Protein AF-A0AA95JA02-F1 (afdb_monomer_lite)

pLDDT: mean 82.55, std 11.38, range [47.12, 96.0]

Foldseek 3Di:
DVVVVVVVVVVVVVVLVVVLVVQVVDQQDDPDPPRRDRCNVSVVVVVVVVVVVVVVVVVVVVPDDVPPDDDD

Secondary structure (DSSP, 8-state):
-HHHHHHHHHHHHHHHHHHHHHHTTS----SSTTTTSTTHHHHHHHHHHHHHHHHHHHHHHHH--TT-----

Structure (mmCIF,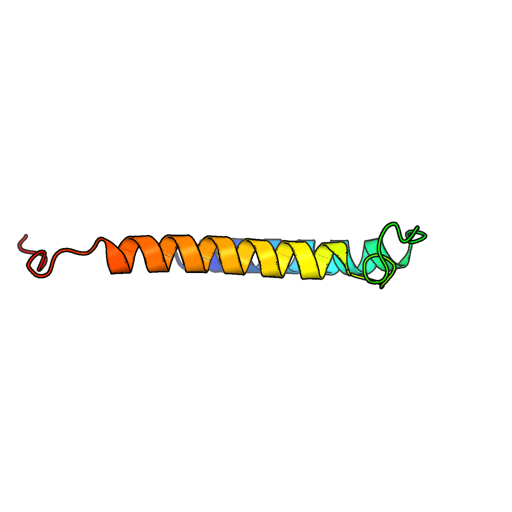 N/CA/C/O backbone):
data_AF-A0AA95JA02-F1
#
_entry.id   AF-A0AA95JA02-F1
#
loop_
_atom_site.group_PDB
_atom_site.id
_atom_site.type_symbol
_atom_site.label_atom_id
_atom_site.label_alt_id
_atom_site.label_comp_id
_atom_site.label_asym_id
_atom_site.label_entity_id
_atom_site.label_seq_id
_atom_site.pdbx_PDB_ins_code
_atom_site.Cartn_x
_atom_site.Cartn_y
_atom_site.Cartn_z
_atom_site.occupancy
_atom_site.B_iso_or_equiv
_atom_site.auth_seq_id
_atom_site.auth_comp_id
_atom_site.auth_asym_id
_atom_site.auth_atom_id
_atom_site.pdbx_PDB_model_num
ATOM 1 N N . MET A 1 1 ? -0.110 16.603 17.633 1.00 60.69 1 MET A N 1
ATOM 2 C CA . MET A 1 1 ? 0.220 15.246 17.136 1.00 60.69 1 MET A CA 1
ATOM 3 C C . MET A 1 1 ? 0.025 15.090 15.623 1.00 60.69 1 MET A C 1
ATOM 5 O O . MET A 1 1 ? 0.677 14.243 15.024 1.00 60.69 1 MET A O 1
ATOM 9 N N . ASP A 1 2 ? -0.772 15.939 14.965 1.00 83.81 2 ASP A N 1
ATOM 10 C CA . ASP A 1 2 ? -1.066 15.800 13.527 1.00 83.81 2 ASP A CA 1
ATOM 11 C C . ASP A 1 2 ? 0.112 16.055 12.585 1.00 83.81 2 ASP A C 1
ATOM 13 O O . ASP A 1 2 ? 0.241 15.366 11.576 1.00 83.81 2 ASP A O 1
ATOM 17 N N . ARG A 1 3 ? 1.010 16.997 12.913 1.00 90.81 3 ARG A N 1
ATOM 18 C CA . ARG A 1 3 ? 2.182 17.277 12.062 1.00 90.81 3 ARG A CA 1
ATOM 19 C C . ARG A 1 3 ? 3.153 16.102 12.017 1.00 90.81 3 ARG A C 1
ATOM 21 O O . ARG A 1 3 ? 3.586 15.736 10.933 1.00 90.81 3 ARG A O 1
ATOM 28 N N . LEU A 1 4 ? 3.445 15.490 13.167 1.00 93.31 4 LEU A N 1
ATOM 29 C CA . LEU A 1 4 ? 4.325 14.322 13.234 1.00 93.31 4 LEU A CA 1
ATOM 30 C C . LEU A 1 4 ? 3.717 13.137 12.477 1.00 93.31 4 LEU A C 1
ATOM 32 O O . LEU A 1 4 ? 4.391 12.551 11.640 1.00 93.31 4 LEU A O 1
ATOM 36 N N . ARG A 1 5 ? 2.423 12.845 12.692 1.00 93.12 5 ARG A N 1
ATOM 37 C CA . ARG A 1 5 ? 1.711 11.793 11.946 1.00 93.12 5 ARG A CA 1
ATOM 38 C C . ARG A 1 5 ? 1.794 12.029 10.440 1.00 93.12 5 ARG A C 1
ATOM 40 O O . ARG A 1 5 ? 2.115 11.116 9.688 1.00 93.12 5 ARG A O 1
ATOM 47 N N . ARG A 1 6 ? 1.538 13.263 9.999 1.00 92.50 6 ARG A N 1
ATOM 48 C CA . ARG A 1 6 ? 1.60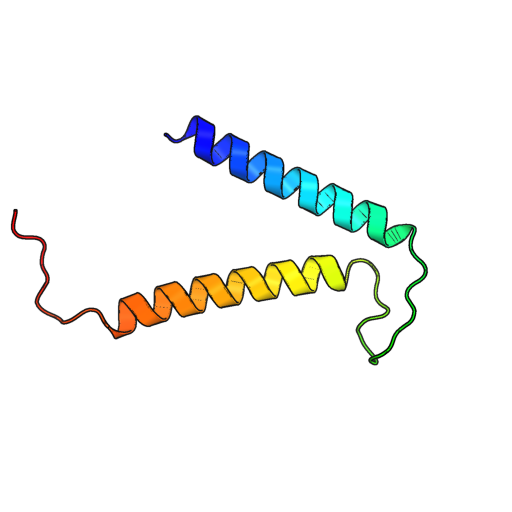8 13.635 8.584 1.00 92.50 6 ARG A CA 1
ATOM 49 C C . ARG A 1 6 ? 3.023 13.484 8.023 1.00 92.50 6 ARG A C 1
ATOM 51 O O . ARG A 1 6 ? 3.160 12.963 6.926 1.00 92.50 6 ARG A O 1
ATOM 58 N N . LEU A 1 7 ? 4.055 13.883 8.769 1.00 95.75 7 LEU A N 1
ATOM 59 C CA . LEU A 1 7 ? 5.454 13.708 8.367 1.00 95.75 7 LEU A CA 1
ATOM 60 C C . LEU A 1 7 ? 5.831 12.232 8.225 1.00 95.75 7 LEU A C 1
ATOM 62 O O . LEU A 1 7 ? 6.432 11.868 7.221 1.00 95.75 7 LEU A O 1
ATOM 66 N N . VAL A 1 8 ? 5.433 11.382 9.175 1.00 94.12 8 VAL A N 1
ATOM 67 C CA . VAL A 1 8 ? 5.677 9.932 9.103 1.00 94.12 8 VAL A CA 1
ATOM 68 C C . VAL A 1 8 ? 4.985 9.324 7.882 1.00 94.12 8 VAL A C 1
ATOM 70 O O . VAL A 1 8 ? 5.610 8.575 7.139 1.00 94.12 8 VAL A O 1
ATOM 73 N N . LEU A 1 9 ? 3.726 9.688 7.621 1.00 91.56 9 LEU A N 1
ATOM 74 C CA . LEU A 1 9 ? 2.995 9.202 6.446 1.00 91.56 9 LEU A CA 1
ATOM 75 C C . LEU A 1 9 ? 3.636 9.661 5.131 1.00 91.56 9 LEU A C 1
ATOM 77 O O . LEU A 1 9 ? 3.744 8.868 4.201 1.00 91.56 9 LEU A O 1
ATOM 81 N N . ILE A 1 10 ? 4.094 10.915 5.058 1.00 94.06 10 ILE A N 1
ATOM 82 C CA . ILE A 1 10 ? 4.823 11.427 3.890 1.00 94.06 10 ILE A CA 1
ATOM 83 C C . ILE A 1 10 ? 6.138 10.664 3.713 1.00 94.06 10 ILE A C 1
ATOM 85 O O . ILE A 1 10 ? 6.429 10.226 2.606 1.00 94.06 10 ILE A O 1
ATOM 89 N N . ALA A 1 11 ? 6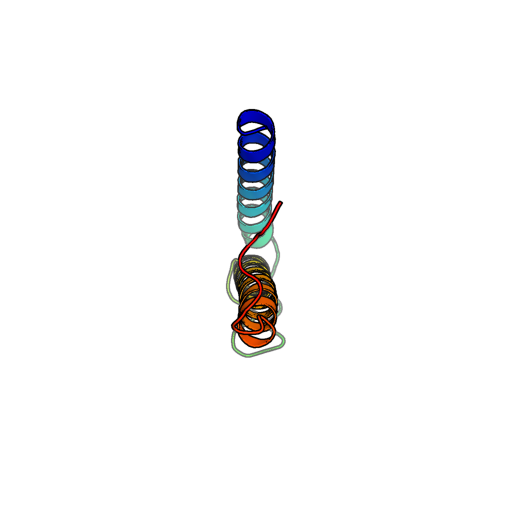.910 10.461 4.783 1.00 94.81 11 ALA A N 1
ATOM 90 C CA . ALA A 1 11 ? 8.171 9.727 4.723 1.00 94.81 11 ALA A CA 1
ATOM 91 C C . ALA A 1 11 ? 7.967 8.285 4.231 1.00 94.81 11 ALA A C 1
ATOM 93 O O . ALA A 1 11 ? 8.676 7.841 3.333 1.00 94.81 11 ALA A O 1
ATOM 94 N N . LEU A 1 12 ? 6.955 7.581 4.748 1.00 89.62 12 LEU A N 1
ATOM 95 C CA . LEU A 1 12 ? 6.601 6.234 4.292 1.00 89.62 12 LEU A CA 1
ATOM 96 C C . LEU A 1 12 ? 6.156 6.217 2.824 1.00 89.62 12 LEU A C 1
ATOM 98 O O . LEU A 1 12 ? 6.563 5.331 2.076 1.00 89.62 12 LEU A O 1
ATOM 102 N N . ALA A 1 13 ? 5.371 7.206 2.388 1.00 89.81 13 ALA A N 1
ATOM 103 C CA . ALA A 1 13 ? 4.972 7.333 0.988 1.00 89.81 13 ALA A CA 1
ATOM 104 C C . ALA A 1 13 ? 6.180 7.580 0.068 1.00 89.81 13 ALA A C 1
ATOM 106 O O . ALA A 1 13 ? 6.273 6.973 -0.996 1.00 89.81 13 ALA A O 1
ATOM 107 N N . VAL A 1 14 ? 7.131 8.420 0.488 1.00 94.38 14 VAL A N 1
ATOM 108 C CA . VAL A 1 14 ? 8.380 8.661 -0.250 1.00 94.38 14 VAL A CA 1
ATOM 109 C C . VAL A 1 14 ? 9.201 7.377 -0.357 1.00 94.38 14 VAL A C 1
ATOM 111 O O . VAL A 1 14 ? 9.619 7.019 -1.454 1.00 94.38 14 VAL A O 1
ATOM 114 N N . VAL A 1 15 ? 9.387 6.649 0.747 1.00 91.44 15 VAL A N 1
ATOM 115 C CA . VAL A 1 15 ? 10.104 5.363 0.752 1.00 91.44 15 VAL A CA 1
ATOM 116 C C . VAL A 1 15 ? 9.435 4.354 -0.184 1.00 91.44 15 VAL A C 1
ATOM 118 O O . VAL A 1 15 ? 10.129 3.697 -0.957 1.00 91.44 15 VAL A O 1
ATOM 121 N N . LEU A 1 16 ? 8.100 4.273 -0.182 1.00 86.81 16 LEU A N 1
ATOM 122 C CA . LEU A 1 16 ? 7.349 3.413 -1.100 1.00 86.81 16 LEU A CA 1
ATOM 123 C C . LEU A 1 16 ? 7.617 3.771 -2.568 1.00 86.81 16 LEU A C 1
ATOM 125 O O . LEU A 1 16 ? 7.889 2.882 -3.370 1.00 86.81 16 LEU A O 1
ATOM 129 N N . VAL A 1 17 ? 7.569 5.058 -2.924 1.00 89.06 17 VAL A N 1
ATOM 130 C CA . VAL A 1 17 ? 7.864 5.513 -4.293 1.00 89.06 17 VAL A CA 1
ATOM 131 C C . VAL A 1 17 ? 9.297 5.157 -4.687 1.00 89.06 17 VAL A C 1
ATOM 133 O O . VAL A 1 17 ? 9.512 4.634 -5.778 1.00 89.06 17 VAL A O 1
ATOM 136 N N . LEU A 1 18 ? 10.269 5.376 -3.797 1.00 89.25 18 LEU A N 1
ATOM 137 C CA . LEU A 1 18 ? 11.671 5.030 -4.046 1.00 89.25 18 LEU A CA 1
ATOM 138 C C . LEU A 1 18 ? 11.863 3.526 -4.270 1.00 89.25 18 LEU A C 1
ATOM 140 O O . LEU A 1 18 ? 12.589 3.144 -5.182 1.00 89.25 18 LEU A O 1
ATOM 144 N N . LEU A 1 19 ? 11.187 2.680 -3.489 1.00 84.94 19 LEU A N 1
ATOM 145 C CA . LEU A 1 19 ? 11.212 1.225 -3.660 1.00 84.94 19 LEU A CA 1
ATOM 146 C C . LEU A 1 19 ? 10.614 0.797 -5.004 1.00 84.94 19 LEU A C 1
ATOM 148 O O . LEU A 1 19 ? 11.201 -0.037 -5.682 1.00 84.94 19 LEU A O 1
ATOM 152 N N . VAL A 1 20 ? 9.487 1.388 -5.417 1.00 83.62 20 VAL A N 1
ATOM 153 C CA . VAL A 1 20 ? 8.879 1.111 -6.731 1.00 83.62 20 VAL A CA 1
ATOM 154 C C . VAL A 1 20 ? 9.820 1.509 -7.867 1.00 83.62 20 VAL A C 1
ATOM 156 O O . VAL A 1 20 ? 9.967 0.756 -8.824 1.00 83.62 20 VAL A O 1
ATOM 159 N N . VAL A 1 21 ? 10.475 2.670 -7.766 1.00 85.25 21 VAL A N 1
ATOM 160 C CA . VAL A 1 21 ? 11.452 3.118 -8.769 1.00 85.25 21 VAL A CA 1
ATOM 161 C C . VAL A 1 21 ? 12.664 2.189 -8.794 1.00 85.25 21 VAL A C 1
ATOM 163 O O . VAL A 1 21 ? 13.055 1.754 -9.871 1.00 85.25 21 VAL A O 1
ATOM 166 N N . ALA A 1 22 ? 13.228 1.838 -7.636 1.00 83.69 22 ALA A N 1
ATOM 167 C CA . ALA A 1 22 ? 14.363 0.921 -7.542 1.00 83.69 22 ALA A CA 1
ATOM 168 C C . ALA A 1 22 ? 14.043 -0.453 -8.150 1.00 83.69 22 ALA A C 1
ATOM 170 O O . ALA A 1 22 ? 14.874 -1.014 -8.859 1.00 83.69 22 ALA A O 1
ATOM 171 N N . ASP A 1 23 ? 12.822 -0.950 -7.944 1.00 78.75 23 ASP A N 1
ATOM 172 C CA . ASP A 1 23 ? 12.355 -2.219 -8.500 1.00 78.75 23 ASP A CA 1
ATOM 173 C C . ASP A 1 23 ? 12.383 -2.235 -10.039 1.00 78.75 23 ASP A C 1
ATOM 175 O O . ASP A 1 23 ? 12.677 -3.269 -10.622 1.00 78.75 23 ASP A O 1
ATOM 179 N N . THR A 1 24 ? 12.198 -1.093 -10.720 1.00 79.00 24 THR A N 1
ATOM 180 C CA . THR A 1 24 ? 12.303 -1.029 -12.196 1.00 79.00 24 THR A CA 1
ATOM 181 C C . THR A 1 24 ? 13.713 -1.282 -12.741 1.00 79.00 24 THR A C 1
ATOM 183 O O . THR A 1 24 ? 13.858 -1.581 -13.925 1.00 79.00 24 THR A O 1
ATOM 186 N N . PHE A 1 25 ? 14.746 -1.184 -11.898 1.00 82.50 25 PHE A N 1
ATOM 187 C CA . PHE A 1 25 ? 16.139 -1.446 -12.274 1.00 82.50 25 PHE A CA 1
ATOM 188 C C . PHE A 1 25 ? 16.591 -2.875 -11.941 1.00 82.50 25 PHE A C 1
ATOM 190 O O . PHE A 1 25 ? 17.713 -3.253 -12.281 1.00 82.50 25 PHE A O 1
ATOM 197 N N . VAL A 1 26 ? 15.753 -3.667 -11.268 1.00 78.00 26 VAL A N 1
ATOM 198 C CA . VAL A 1 26 ? 16.067 -5.042 -10.872 1.00 78.00 26 VAL A CA 1
ATOM 199 C C . VAL A 1 26 ? 15.485 -6.006 -11.899 1.00 78.00 26 VAL A C 1
ATOM 201 O O . VAL A 1 26 ? 14.335 -5.877 -12.297 1.00 78.00 26 VAL A O 1
ATOM 204 N N . THR A 1 27 ? 16.266 -6.997 -12.329 1.00 76.38 27 THR A N 1
ATOM 205 C CA . THR A 1 27 ? 15.783 -8.035 -13.248 1.00 76.38 27 THR A CA 1
ATOM 206 C C . THR A 1 27 ? 14.854 -9.008 -12.520 1.00 76.38 27 THR A C 1
ATOM 208 O O . THR A 1 27 ? 15.310 -9.834 -11.722 1.00 76.38 27 THR A O 1
ATOM 211 N N . HIS A 1 28 ? 13.556 -8.953 -12.818 1.00 71.00 28 HIS A N 1
ATOM 212 C CA . HIS A 1 28 ? 12.557 -9.846 -12.231 1.00 71.00 28 HIS A CA 1
ATOM 213 C C . HIS A 1 28 ? 12.729 -11.278 -12.740 1.00 71.00 28 HIS A C 1
ATOM 215 O O . HIS A 1 28 ? 12.519 -11.570 -13.916 1.00 71.00 28 HIS A O 1
ATOM 221 N N . HIS A 1 29 ? 13.085 -12.189 -11.837 1.00 74.00 29 HIS A N 1
ATOM 222 C CA . HIS A 1 29 ? 13.045 -13.624 -12.098 1.00 74.00 29 HIS A CA 1
ATOM 223 C C . HIS A 1 29 ? 11.736 -14.164 -11.541 1.00 74.00 29 HIS A C 1
ATOM 225 O O . HIS A 1 29 ? 11.610 -14.390 -10.338 1.00 74.00 29 HIS A O 1
ATOM 231 N N . ALA A 1 30 ? 10.750 -14.313 -12.422 1.00 73.00 30 ALA A N 1
ATOM 232 C CA . ALA A 1 30 ? 9.43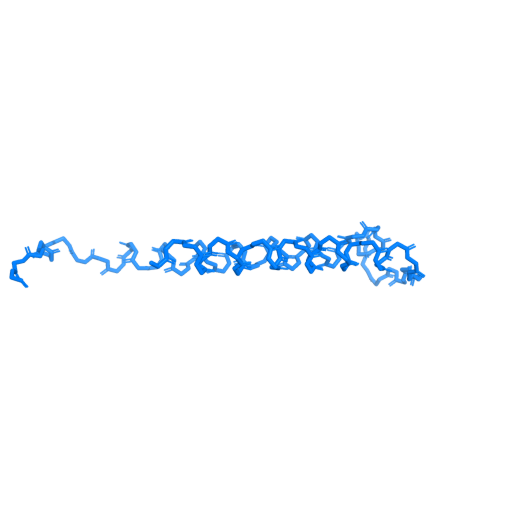4 -14.784 -12.031 1.00 73.00 30 ALA A CA 1
ATOM 233 C C . ALA A 1 30 ? 9.523 -16.222 -11.495 1.00 73.00 30 ALA A C 1
ATOM 235 O O . ALA A 1 30 ? 9.910 -17.132 -12.230 1.00 73.00 30 ALA A O 1
ATOM 236 N N . SER A 1 31 ? 9.180 -16.429 -10.225 1.00 77.62 31 SER A N 1
ATOM 237 C CA . SER A 1 31 ? 8.999 -17.768 -9.648 1.00 77.62 31 SER A CA 1
ATOM 238 C C . SER A 1 31 ? 7.547 -18.234 -9.787 1.00 77.62 31 SER A C 1
ATOM 240 O O . SER A 1 31 ? 7.270 -19.433 -9.796 1.00 77.62 31 SER A O 1
ATOM 242 N N . PHE A 1 32 ? 6.617 -17.291 -9.945 1.00 70.56 32 PHE A N 1
ATOM 243 C CA . PHE A 1 32 ? 5.187 -17.506 -10.122 1.00 70.56 32 PHE A CA 1
ATOM 244 C C . PHE A 1 32 ? 4.700 -16.738 -11.365 1.00 70.56 32 PHE A C 1
ATOM 246 O O . PHE A 1 32 ? 5.296 -15.763 -11.791 1.00 70.56 32 PHE A O 1
ATOM 253 N N . GLY A 1 33 ? 3.580 -17.115 -11.986 1.00 71.31 33 GLY A N 1
ATOM 254 C CA . GLY A 1 33 ? 3.131 -16.466 -13.238 1.00 71.31 33 GLY A CA 1
ATOM 255 C C . GLY A 1 33 ? 2.838 -14.950 -13.158 1.00 71.31 33 GLY A C 1
ATOM 256 O O . GLY A 1 33 ? 2.543 -14.340 -14.181 1.00 71.31 33 GLY A O 1
ATOM 257 N N . ILE A 1 34 ? 2.890 -14.345 -11.964 1.00 72.50 34 ILE A N 1
ATOM 258 C CA . ILE A 1 34 ? 2.496 -12.954 -11.676 1.00 72.50 34 ILE A CA 1
ATOM 259 C C . ILE A 1 34 ? 3.576 -12.117 -10.963 1.00 72.50 34 ILE A C 1
ATOM 261 O O . ILE A 1 34 ? 3.474 -10.887 -10.950 1.00 72.50 34 ILE A O 1
ATOM 265 N N . ASP A 1 35 ? 4.598 -12.749 -10.376 1.00 73.62 35 ASP A N 1
ATOM 266 C CA . ASP A 1 35 ? 5.607 -12.075 -9.540 1.00 73.62 35 ASP A CA 1
ATOM 267 C C . ASP A 1 35 ? 6.720 -11.397 -10.358 1.00 73.62 35 ASP A C 1
ATOM 269 O O . ASP A 1 35 ? 7.426 -10.532 -9.846 1.00 73.62 35 ASP A O 1
ATOM 273 N N . GLY A 1 36 ? 6.810 -11.711 -11.653 1.00 74.25 36 GLY A N 1
ATOM 274 C CA . GLY A 1 36 ? 7.718 -11.069 -12.604 1.00 74.25 36 GLY A CA 1
ATOM 275 C C . GLY A 1 36 ? 7.330 -9.648 -13.026 1.00 74.25 36 GLY A C 1
ATOM 276 O O . GLY A 1 36 ? 8.017 -9.048 -13.848 1.00 74.25 36 GLY A O 1
ATOM 277 N N . THR A 1 37 ? 6.203 -9.117 -12.542 1.00 78.50 37 THR A N 1
ATOM 278 C CA . THR A 1 37 ? 5.721 -7.802 -12.983 1.00 78.50 37 THR A CA 1
ATOM 279 C C . THR A 1 37 ? 6.425 -6.663 -12.236 1.00 78.50 37 THR A C 1
ATOM 281 O O . THR A 1 37 ? 6.580 -6.740 -11.015 1.00 78.50 37 THR A O 1
ATOM 284 N N . PRO A 1 38 ? 6.789 -5.561 -12.920 1.00 76.50 38 PRO A N 1
ATOM 285 C CA . PRO A 1 38 ? 7.382 -4.404 -12.262 1.00 76.50 38 PRO A CA 1
ATOM 286 C C . PRO A 1 38 ? 6.504 -3.891 -11.116 1.00 76.50 38 PRO A C 1
ATOM 288 O O . PRO A 1 38 ? 5.276 -3.775 -11.227 1.00 76.50 38 PRO A O 1
ATOM 291 N N . GLY A 1 39 ? 7.128 -3.607 -9.982 1.00 76.38 39 GLY A N 1
ATOM 292 C CA . GLY A 1 39 ? 6.481 -3.159 -8.760 1.00 76.38 39 GLY A CA 1
ATOM 293 C C . GLY A 1 39 ? 5.591 -4.213 -8.101 1.00 76.38 39 GLY A C 1
ATOM 294 O O . GLY A 1 39 ? 4.721 -3.836 -7.311 1.00 76.38 39 GLY A O 1
ATOM 295 N N . PHE A 1 40 ? 5.730 -5.506 -8.427 1.00 82.75 40 PHE A N 1
ATOM 296 C CA . PHE A 1 40 ? 4.948 -6.572 -7.793 1.00 82.75 40 PHE A CA 1
ATOM 297 C C . PHE A 1 40 ? 5.169 -6.589 -6.280 1.00 82.75 40 PHE A C 1
ATOM 299 O O . PHE A 1 40 ? 4.209 -6.441 -5.528 1.00 82.75 40 PHE A O 1
ATOM 306 N N . ALA A 1 41 ? 6.423 -6.674 -5.827 1.00 80.31 41 ALA A N 1
ATOM 307 C CA . ALA A 1 41 ? 6.754 -6.750 -4.404 1.00 80.31 41 ALA A CA 1
ATOM 308 C C . ALA A 1 41 ? 6.251 -5.525 -3.619 1.00 80.31 41 ALA A C 1
ATOM 310 O O . ALA A 1 41 ? 5.694 -5.659 -2.527 1.00 80.31 41 ALA A O 1
ATOM 311 N N . ALA A 1 42 ? 6.376 -4.328 -4.198 1.00 82.00 42 ALA A N 1
ATOM 312 C CA . ALA A 1 42 ? 5.907 -3.089 -3.583 1.00 82.00 42 ALA A CA 1
ATOM 313 C C . ALA A 1 42 ? 4.375 -3.048 -3.445 1.00 82.00 42 ALA A C 1
ATOM 315 O O . ALA A 1 42 ? 3.849 -2.758 -2.372 1.00 82.00 42 ALA A O 1
ATOM 316 N N . ARG A 1 43 ? 3.635 -3.387 -4.510 1.00 82.19 43 ARG A N 1
ATOM 317 C CA . ARG A 1 43 ? 2.163 -3.423 -4.471 1.00 82.19 43 ARG A CA 1
ATOM 318 C C . ARG A 1 43 ? 1.650 -4.550 -3.575 1.00 82.19 43 ARG A C 1
ATOM 320 O O . ARG A 1 43 ? 0.723 -4.335 -2.800 1.00 82.19 43 ARG A O 1
ATOM 327 N N . PHE A 1 44 ? 2.270 -5.725 -3.645 1.00 85.50 44 PHE A N 1
ATOM 328 C CA . PHE A 1 44 ? 1.903 -6.892 -2.851 1.00 85.50 44 PHE A CA 1
ATOM 329 C C . PHE A 1 44 ? 2.092 -6.646 -1.352 1.00 85.50 44 PHE A C 1
ATOM 331 O O . PHE A 1 44 ? 1.181 -6.907 -0.566 1.00 85.50 44 PHE A O 1
ATOM 338 N N . SER A 1 45 ? 3.240 -6.098 -0.946 1.00 84.00 45 SER A N 1
ATOM 339 C CA . SER A 1 45 ? 3.512 -5.766 0.458 1.00 84.00 45 SER A CA 1
ATOM 340 C C . SER A 1 45 ? 2.573 -4.679 0.985 1.00 84.00 45 SER A C 1
ATOM 342 O O . SER A 1 45 ? 2.037 -4.828 2.083 1.00 84.00 45 SER A O 1
ATOM 344 N N . LEU A 1 46 ? 2.290 -3.639 0.190 1.00 86.62 46 LEU A N 1
ATOM 345 C CA . LEU A 1 46 ? 1.325 -2.597 0.550 1.00 86.62 46 LEU A CA 1
ATOM 346 C C . LEU A 1 46 ? -0.081 -3.172 0.772 1.00 86.62 46 LEU A C 1
ATOM 348 O O . LEU A 1 46 ? -0.703 -2.899 1.799 1.00 86.62 46 LEU A O 1
ATOM 352 N N . VAL A 1 47 ? -0.581 -3.978 -0.171 1.00 90.75 47 VAL A N 1
ATOM 353 C CA . VAL A 1 47 ? -1.904 -4.613 -0.062 1.00 90.75 47 VAL A CA 1
ATOM 354 C C . VAL A 1 47 ? -1.948 -5.561 1.135 1.00 90.75 47 VAL A C 1
ATOM 356 O O . VAL A 1 47 ? -2.901 -5.519 1.909 1.00 90.75 47 VAL A O 1
ATOM 359 N N . SER A 1 48 ? -0.901 -6.359 1.345 1.00 91.69 48 SER A N 1
ATOM 360 C CA . SER A 1 48 ? -0.805 -7.275 2.488 1.00 91.69 48 SER A CA 1
ATOM 361 C C . SER A 1 48 ? -0.840 -6.528 3.823 1.00 91.69 48 SER A C 1
ATOM 363 O O . SER A 1 48 ? -1.571 -6.922 4.731 1.00 91.69 48 SER A O 1
ATOM 365 N N . ALA A 1 49 ? -0.114 -5.412 3.937 1.00 91.75 49 ALA A N 1
ATOM 366 C CA . ALA A 1 49 ? -0.145 -4.563 5.123 1.00 91.75 49 ALA A CA 1
ATOM 367 C C . ALA A 1 49 ? -1.538 -3.951 5.351 1.00 91.75 49 ALA A C 1
ATOM 369 O O . ALA A 1 49 ? -2.044 -3.976 6.473 1.00 91.75 49 ALA A O 1
ATOM 370 N N . ALA A 1 50 ? -2.190 -3.454 4.295 1.00 92.25 50 ALA A N 1
ATOM 371 C CA . ALA A 1 50 ? -3.548 -2.917 4.382 1.00 92.25 50 ALA A CA 1
ATOM 372 C C . ALA A 1 50 ? -4.559 -3.981 4.845 1.00 92.25 50 ALA A C 1
ATOM 374 O O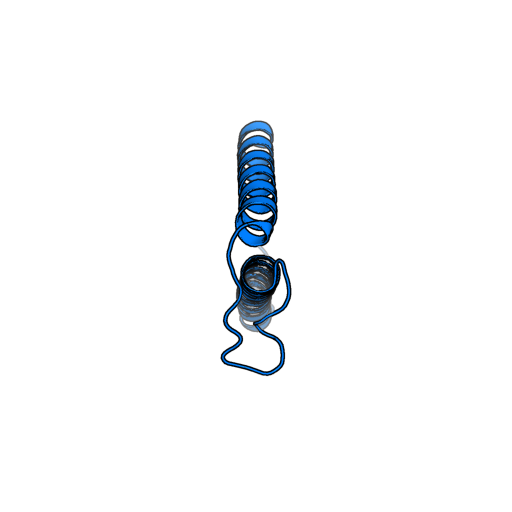 . ALA A 1 50 ? -5.394 -3.699 5.706 1.00 92.25 50 ALA A O 1
ATOM 375 N N . ILE A 1 51 ? -4.449 -5.212 4.333 1.00 96.00 51 ILE A N 1
ATOM 376 C CA . ILE A 1 51 ? -5.269 -6.350 4.767 1.00 96.00 51 ILE A CA 1
ATOM 377 C C . ILE A 1 51 ? -5.010 -6.667 6.241 1.00 96.00 51 ILE A C 1
ATOM 379 O O . ILE A 1 51 ? -5.965 -6.807 6.998 1.00 96.00 51 ILE A O 1
ATOM 383 N N . ALA A 1 52 ? -3.750 -6.735 6.676 1.00 94.19 52 ALA A N 1
ATOM 384 C CA . ALA A 1 52 ? -3.415 -7.013 8.072 1.00 94.19 52 ALA A CA 1
ATOM 385 C C . ALA A 1 52 ? -4.026 -5.970 9.027 1.00 94.19 52 ALA A C 1
ATOM 387 O O . ALA A 1 52 ? -4.611 -6.325 10.054 1.00 94.19 52 ALA A O 1
ATOM 388 N N . VAL A 1 53 ? -3.960 -4.686 8.660 1.00 93.25 53 VAL A N 1
ATOM 389 C CA . VAL A 1 53 ? -4.611 -3.599 9.404 1.00 93.25 53 VAL A CA 1
ATOM 390 C C . VAL A 1 53 ? -6.129 -3.792 9.425 1.00 93.25 53 VAL A C 1
ATOM 392 O O . VAL A 1 53 ? -6.725 -3.768 10.500 1.00 93.25 53 VAL A O 1
ATOM 395 N N . ALA A 1 54 ? -6.759 -4.040 8.274 1.00 94.88 54 ALA A N 1
ATOM 396 C CA . ALA A 1 54 ? -8.203 -4.253 8.184 1.00 94.88 54 ALA A CA 1
ATOM 397 C C . ALA A 1 54 ? -8.676 -5.446 9.031 1.00 94.88 54 ALA A C 1
ATOM 399 O O . ALA A 1 54 ? -9.671 -5.329 9.743 1.00 94.88 54 ALA A O 1
ATOM 400 N N . VAL A 1 55 ? -7.940 -6.560 9.015 1.00 95.69 55 VAL A N 1
ATOM 401 C CA . VAL A 1 55 ? -8.213 -7.738 9.853 1.00 95.69 55 VAL A CA 1
ATOM 402 C C . VAL A 1 55 ? -8.098 -7.385 11.332 1.00 95.69 55 VAL A C 1
ATOM 404 O O . VAL A 1 55 ? -8.976 -7.741 12.109 1.00 95.69 55 VAL A O 1
ATOM 407 N N . SER A 1 56 ? -7.070 -6.630 11.718 1.00 93.06 56 SER A N 1
ATOM 408 C CA . SER A 1 56 ? -6.862 -6.208 13.110 1.00 93.06 56 SER A CA 1
ATOM 409 C C . SER A 1 56 ? -8.014 -5.328 13.614 1.00 93.06 56 SER A C 1
ATOM 411 O O . SER A 1 56 ? -8.547 -5.551 14.701 1.00 93.06 56 SER A O 1
ATOM 413 N N . TYR A 1 57 ? -8.457 -4.364 12.800 1.00 91.06 57 TYR A N 1
ATOM 414 C CA . TYR A 1 57 ? -9.622 -3.529 13.107 1.00 91.06 57 TYR A CA 1
ATOM 415 C C . TYR A 1 57 ? -10.928 -4.328 13.125 1.00 91.06 57 TYR A C 1
ATOM 417 O O . TYR A 1 57 ? -11.749 -4.138 14.022 1.00 91.06 57 TYR A O 1
ATOM 425 N N . GLY A 1 58 ? -11.123 -5.228 12.159 1.00 92.50 58 GLY A N 1
ATOM 426 C CA . GLY A 1 58 ? -12.297 -6.094 12.082 1.00 92.50 58 GLY A CA 1
ATOM 427 C C . GLY A 1 58 ? -12.403 -7.022 13.288 1.00 92.50 58 GLY A C 1
ATOM 428 O O . GLY A 1 58 ? -13.488 -7.195 13.835 1.00 92.50 58 GLY A O 1
ATOM 429 N N . TRP A 1 59 ? -11.273 -7.541 13.763 1.00 92.06 59 TRP A N 1
ATOM 430 C CA . TRP A 1 59 ? -11.193 -8.345 14.977 1.00 92.06 59 TRP A CA 1
ATOM 431 C C . TRP A 1 59 ? -11.583 -7.541 16.220 1.00 92.06 59 TRP A C 1
ATOM 433 O O . TRP A 1 59 ? -12.417 -7.984 17.006 1.00 92.06 59 TRP A O 1
ATOM 443 N N . GLY A 1 60 ? -11.061 -6.317 16.352 1.00 88.44 60 GLY A N 1
ATOM 444 C CA . GLY A 1 60 ? -11.467 -5.397 17.415 1.00 88.44 60 GLY A CA 1
ATOM 445 C C . GLY A 1 60 ? -12.964 -5.080 17.378 1.00 88.44 60 GLY A C 1
ATOM 446 O O . GLY A 1 60 ? -13.610 -5.060 18.419 1.00 88.44 60 GLY A O 1
ATOM 447 N N . LEU A 1 61 ? -13.545 -4.893 16.189 1.00 88.50 61 LEU A N 1
ATOM 448 C CA . LEU A 1 61 ? -14.984 -4.671 16.033 1.00 88.50 61 LEU A CA 1
ATOM 449 C C . LEU A 1 61 ? -15.811 -5.914 16.389 1.00 88.50 61 LEU A C 1
ATOM 451 O O . LEU A 1 61 ? -16.833 -5.782 17.052 1.00 88.50 61 LEU A O 1
ATOM 455 N N . LEU A 1 62 ? -15.368 -7.103 15.978 1.00 89.50 62 LEU A N 1
ATOM 456 C CA . LEU A 1 62 ? -16.036 -8.368 16.287 1.00 89.50 62 LEU A CA 1
ATOM 457 C C . LEU A 1 62 ? -16.025 -8.665 17.793 1.00 89.50 62 LEU A C 1
ATOM 459 O O . LEU A 1 62 ? -16.997 -9.188 18.329 1.00 89.50 62 LEU A O 1
ATOM 463 N N . MET A 1 63 ? -14.932 -8.317 18.475 1.00 87.12 63 MET A N 1
ATOM 464 C CA . MET A 1 63 ? -14.768 -8.518 19.916 1.00 87.12 63 MET A CA 1
ATOM 465 C C . MET A 1 63 ? -15.437 -7.447 20.778 1.00 87.12 63 MET A C 1
ATOM 467 O O . MET A 1 63 ? -15.554 -7.643 21.989 1.00 87.12 63 MET A O 1
ATOM 471 N N . ARG A 1 64 ? -15.887 -6.327 20.198 1.00 82.06 64 ARG A N 1
ATOM 472 C CA . ARG A 1 64 ? -16.598 -5.289 20.951 1.00 82.06 64 ARG A CA 1
ATOM 473 C C . ARG A 1 64 ? -17.890 -5.866 21.519 1.00 82.06 64 ARG A C 1
ATOM 475 O O . ARG A 1 64 ? -18.851 -6.116 20.792 1.00 82.06 64 ARG A O 1
ATOM 482 N N . ARG A 1 65 ? -17.927 -6.042 22.842 1.00 78.19 65 ARG A N 1
ATOM 483 C CA . ARG A 1 65 ? -19.159 -6.383 23.553 1.00 78.19 65 ARG A CA 1
ATOM 484 C C . ARG A 1 65 ? -20.151 -5.215 23.448 1.00 78.19 65 ARG A C 1
ATOM 486 O O . ARG A 1 65 ? -19.771 -4.070 23.704 1.00 78.19 65 ARG A O 1
ATOM 493 N N . PRO A 1 66 ? -21.428 -5.477 23.122 1.00 64.31 66 PRO A N 1
ATOM 494 C CA . PRO A 1 66 ? -22.466 -4.461 23.202 1.00 64.31 66 PRO A CA 1
ATOM 495 C C . PRO A 1 66 ? -22.700 -4.131 24.681 1.00 64.31 66 PRO A C 1
ATOM 497 O O . PRO A 1 66 ? -23.291 -4.925 25.407 1.00 64.31 66 PRO A O 1
ATOM 500 N N . GLY A 1 67 ? -22.186 -2.991 25.142 1.00 60.94 67 GLY A N 1
ATOM 501 C CA . GLY A 1 67 ? -22.311 -2.561 26.540 1.00 60.94 67 GLY A CA 1
ATOM 502 C C . GLY A 1 67 ? -21.152 -1.709 27.044 1.00 60.94 67 GLY A C 1
ATOM 503 O O . GLY A 1 67 ? -21.342 -0.946 27.980 1.00 60.94 67 GLY A O 1
ATOM 504 N N . GLU A 1 68 ? -19.997 -1.752 26.380 1.00 59.75 68 GLU A N 1
ATOM 505 C CA . GLU A 1 68 ? -18.854 -0.880 26.676 1.00 59.75 68 GLU A CA 1
ATOM 506 C C . GLU A 1 68 ? -19.081 0.500 26.034 1.00 59.75 68 GLU A C 1
ATOM 508 O O . GLU A 1 68 ? -18.398 0.931 25.103 1.00 59.75 68 GLU A O 1
ATOM 513 N N . ARG A 1 69 ? -20.156 1.167 26.472 1.00 57.84 69 ARG A N 1
ATOM 514 C CA . ARG A 1 69 ? -20.208 2.625 26.430 1.00 57.84 69 ARG A CA 1
ATOM 515 C C . ARG A 1 69 ? -19.157 3.097 27.426 1.00 57.84 69 ARG A C 1
ATOM 517 O O . ARG A 1 69 ? -19.107 2.591 28.540 1.00 57.84 69 ARG A O 1
ATOM 524 N N . ALA A 1 70 ? -18.305 4.001 26.967 1.00 58.16 70 ALA A N 1
ATOM 525 C CA . ALA A 1 70 ? -17.380 4.731 27.808 1.00 58.16 70 ALA A CA 1
ATOM 526 C C . ALA A 1 70 ? -18.186 5.489 28.872 1.00 58.16 70 ALA A C 1
ATOM 528 O O . ALA A 1 70 ? -18.751 6.535 28.562 1.00 58.16 70 ALA A O 1
ATOM 529 N N . ASP A 1 71 ? -18.2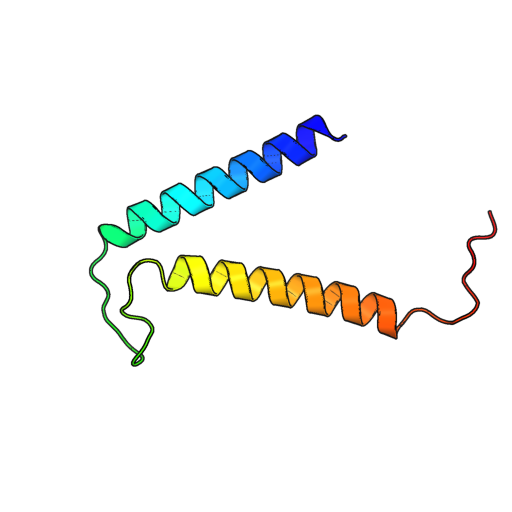87 4.913 30.065 1.00 52.81 71 ASP A N 1
ATOM 530 C CA . ASP A 1 71 ? -18.490 5.678 31.286 1.00 52.81 71 ASP A CA 1
ATOM 531 C C . ASP A 1 71 ? -17.097 5.890 31.902 1.00 52.81 71 ASP A C 1
ATOM 533 O O . ASP A 1 71 ? -16.351 4.926 32.101 1.00 52.81 71 ASP A O 1
ATOM 537 N N . ASP A 1 72 ? -16.815 7.177 32.129 1.00 47.12 72 ASP A N 1
ATOM 538 C CA . ASP A 1 72 ? -15.682 7.856 32.786 1.00 47.12 72 ASP A CA 1
ATOM 539 C C . ASP A 1 72 ? -14.343 8.024 32.031 1.00 47.12 72 ASP A C 1
ATOM 541 O O . ASP A 1 72 ? -13.510 7.091 31.957 1.00 47.12 72 ASP A O 1
#

Radius of gyration: 18.51 Å; chains: 1; bounding box: 39×35×46 Å

Sequence (72 aa):
MDRLRRLVLIALAVVLVLLVVADTFVTHHASFGIDGTPGFAARFSLVSAAIAVAVSYGWGLLMRRPGERADD